Protein AF-A0A8J2JVW7-F1 (afdb_monomer)

Secondary structure (DSSP, 8-state):
-EEEEEEETTEEEEEEEB--TT-SSPBPPHHHHHHTTSS---SS----SS--S--HHHH-TTTTS-TT---S----PPPTT-------------

Solvent-accessible surface area (backbone atoms only — not comparable to full-atom values): 6720 Å² total; per-residue (Å²): 122,46,78,46,77,47,74,34,92,94,30,73,44,80,45,77,36,49,70,51,90,94,49,97,58,72,53,77,52,71,66,58,34,44,70,19,62,74,48,78,88,75,92,63,85,76,78,63,89,70,75,63,91,67,55,59,69,78,77,39,69,67,75,77,77,47,95,83,78,67,93,70,93,82,83,89,80,76,61,92,85,71,76,92,79,84,85,80,79,83,81,76,88,127

Organism: NCBI:txid39272

pLDDT: mean 76.12, std 13.96, range [40.56, 94.25]

Structure (mmCIF, N/CA/C/O backbone):
data_AF-A0A8J2JVW7-F1
#
_entry.id   AF-A0A8J2JVW7-F1
#
loop_
_atom_site.group_PDB
_atom_site.id
_atom_site.type_symbol
_atom_site.label_atom_id
_atom_site.label_alt_id
_atom_site.label_comp_id
_atom_site.label_asym_id
_atom_site.label_entity_id
_atom_site.label_seq_id
_atom_site.pdbx_PDB_ins_code
_atom_site.Cartn_x
_atom_site.Cartn_y
_atom_site.Cartn_z
_atom_site.occupancy
_atom_site.B_iso_or_equiv
_atom_site.auth_seq_id
_atom_site.auth_comp_id
_atom_site.auth_asym_id
_atom_site.auth_atom_id
_atom_site.pdbx_PDB_model_num
ATOM 1 N N . MET A 1 1 ? -17.972 0.545 16.061 1.00 62.25 1 MET A N 1
ATOM 2 C CA . MET A 1 1 ? -16.697 1.294 16.053 1.00 62.25 1 MET A CA 1
ATOM 3 C C . MET A 1 1 ? -16.032 1.064 17.398 1.00 62.25 1 MET A C 1
ATOM 5 O O . MET A 1 1 ? -16.687 1.296 18.408 1.00 62.25 1 MET A O 1
ATOM 9 N N . LEU A 1 2 ? -14.816 0.518 17.419 1.00 81.06 2 LEU A N 1
ATOM 10 C CA . LEU A 1 2 ? -14.103 0.148 18.648 1.00 81.06 2 LEU A CA 1
ATOM 11 C C . LEU A 1 2 ? -12.782 0.917 18.701 1.00 81.06 2 LEU A C 1
ATOM 13 O O . LEU A 1 2 ? -12.019 0.854 17.743 1.00 81.06 2 LEU A O 1
ATOM 17 N N . THR A 1 3 ? -12.495 1.614 19.797 1.00 86.75 3 THR A N 1
ATOM 18 C CA . THR A 1 3 ? -11.171 2.217 20.004 1.00 86.75 3 THR A CA 1
ATOM 19 C C . THR A 1 3 ? -10.220 1.159 20.534 1.00 86.75 3 THR A C 1
ATOM 21 O O . THR A 1 3 ? -10.510 0.511 21.539 1.00 86.75 3 THR A O 1
ATOM 24 N N . THR A 1 4 ? -9.088 0.976 19.864 1.00 90.44 4 THR A N 1
ATOM 25 C CA . THR A 1 4 ? -8.058 0.027 20.288 1.00 90.44 4 THR A CA 1
ATOM 26 C C . THR A 1 4 ? -6.668 0.597 20.031 1.00 90.44 4 THR A C 1
ATOM 28 O O . THR A 1 4 ? -6.521 1.644 19.395 1.00 90.44 4 THR A O 1
ATOM 31 N N . THR A 1 5 ? -5.657 -0.082 20.557 1.00 93.44 5 THR A N 1
ATOM 32 C CA . THR A 1 5 ? -4.254 0.255 20.337 1.00 93.44 5 THR A CA 1
ATOM 33 C C . THR A 1 5 ? -3.707 -0.653 19.245 1.00 93.44 5 THR A C 1
ATOM 35 O O . THR A 1 5 ? -3.750 -1.877 19.366 1.00 93.44 5 THR A O 1
ATOM 38 N N . LEU A 1 6 ? -3.223 -0.052 18.164 1.00 92.25 6 LEU A N 1
ATOM 39 C CA . LEU A 1 6 ? -2.528 -0.736 17.082 1.00 92.25 6 LEU A CA 1
ATOM 40 C C . LEU A 1 6 ? -1.028 -0.644 17.328 1.00 92.25 6 LEU A C 1
ATOM 42 O O . LEU A 1 6 ? -0.515 0.461 17.473 1.00 92.25 6 LEU A O 1
ATOM 46 N N . GLU A 1 7 ? -0.330 -1.777 17.330 1.00 91.75 7 GLU A N 1
ATOM 47 C CA . GLU A 1 7 ? 1.119 -1.821 17.540 1.00 91.75 7 GLU A CA 1
ATOM 48 C C . GLU A 1 7 ? 1.803 -2.615 16.432 1.00 91.75 7 GLU A C 1
ATOM 50 O O . GLU A 1 7 ? 1.430 -3.753 16.138 1.00 91.75 7 GLU A O 1
ATOM 55 N N . CYS A 1 8 ? 2.800 -2.010 15.792 1.00 89.62 8 CYS A N 1
ATOM 56 C CA . CYS A 1 8 ? 3.597 -2.652 14.752 1.00 89.62 8 CYS 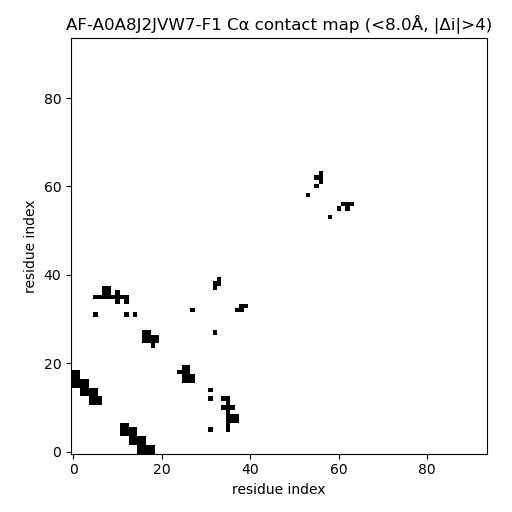A CA 1
ATOM 57 C C . CYS A 1 8 ? 4.955 -1.952 14.633 1.00 89.62 8 CYS A C 1
ATOM 59 O O . CYS A 1 8 ? 5.036 -0.739 14.788 1.00 89.62 8 CYS A O 1
ATOM 61 N N . ASN A 1 9 ? 6.035 -2.700 14.372 1.00 85.44 9 ASN A N 1
ATOM 62 C CA . ASN A 1 9 ? 7.376 -2.152 14.108 1.00 85.44 9 ASN A CA 1
ATOM 63 C C . ASN A 1 9 ? 7.868 -1.103 15.135 1.00 85.44 9 ASN A C 1
ATOM 65 O O . ASN A 1 9 ? 8.548 -0.141 14.781 1.00 85.44 9 ASN A O 1
ATOM 69 N N . GLY A 1 10 ? 7.511 -1.279 16.414 1.00 88.25 10 GLY A N 1
ATOM 70 C CA . GLY A 1 10 ? 7.872 -0.359 17.501 1.00 88.25 10 GLY A CA 1
ATOM 71 C C . GLY A 1 10 ? 7.073 0.951 17.537 1.00 88.25 10 GLY A C 1
ATOM 72 O O . GLY A 1 10 ? 7.359 1.807 18.368 1.00 88.25 10 GLY A O 1
ATOM 73 N N . GLN A 1 11 ? 6.082 1.111 16.659 1.00 91.25 11 GLN A N 1
ATOM 74 C CA . GLN A 1 11 ? 5.106 2.197 16.676 1.00 91.25 11 GLN A CA 1
ATOM 75 C C . GLN A 1 11 ? 3.809 1.724 17.342 1.00 91.25 11 GLN A C 1
ATOM 77 O O . GLN A 1 11 ? 3.411 0.567 17.188 1.00 91.25 11 GLN A O 1
ATOM 82 N N . SER A 1 12 ? 3.145 2.629 18.061 1.00 92.62 12 SER A N 1
ATOM 83 C CA . SER A 1 12 ? 1.858 2.389 18.721 1.00 92.62 12 SER A CA 1
ATOM 84 C C . SER A 1 12 ? 0.914 3.557 18.443 1.00 92.62 12 SER A C 1
ATOM 86 O O . SER A 1 12 ? 1.316 4.719 18.529 1.00 92.62 12 SER A O 1
ATOM 88 N N . LEU A 1 13 ? -0.332 3.257 18.079 1.00 93.69 13 LEU A N 1
ATOM 89 C CA . LEU A 1 13 ? -1.364 4.246 17.777 1.00 93.69 13 LEU A CA 1
ATOM 90 C C . LEU A 1 13 ? -2.690 3.838 18.418 1.00 93.69 13 LEU A C 1
ATOM 92 O O . LEU A 1 13 ? -3.226 2.769 18.129 1.00 93.69 13 LEU A O 1
ATOM 96 N N . GLN A 1 14 ? -3.271 4.729 19.219 1.00 94.25 14 GLN A N 1
ATOM 97 C CA . GLN A 1 14 ? -4.641 4.575 19.696 1.00 94.25 14 GLN A CA 1
ATOM 98 C C . GLN A 1 14 ? -5.607 5.201 18.686 1.00 94.25 14 GLN A C 1
ATOM 100 O O . GLN A 1 14 ? -5.548 6.400 18.421 1.00 94.25 14 GLN A O 1
ATOM 105 N N . THR A 1 15 ? -6.487 4.394 18.101 1.00 91.25 15 THR A N 1
ATOM 106 C CA . THR A 1 15 ? -7.357 4.827 16.997 1.00 91.25 15 THR A CA 1
ATOM 107 C C . THR A 1 15 ? -8.639 3.994 16.959 1.00 91.25 15 THR A C 1
ATOM 109 O O . THR A 1 15 ? -8.647 2.839 17.405 1.00 91.25 15 THR A O 1
ATOM 112 N N . PRO A 1 16 ? -9.762 4.544 16.470 1.00 88.50 16 PRO A N 1
ATOM 113 C CA . PRO A 1 16 ? -10.929 3.735 16.177 1.00 88.50 16 PRO A CA 1
ATOM 114 C C . PRO A 1 16 ? -10.667 2.775 15.014 1.00 88.50 16 PRO A C 1
ATOM 116 O O . PRO A 1 16 ? -10.134 3.143 13.968 1.00 88.50 16 PRO A O 1
ATOM 119 N N . VAL A 1 17 ? -11.115 1.537 15.183 1.00 87.56 17 VAL A N 1
ATOM 120 C CA . VAL A 1 17 ? -11.044 0.487 14.172 1.00 87.56 17 VAL A CA 1
ATOM 121 C C . VAL A 1 17 ? -12.456 0.061 13.777 1.00 87.56 17 VAL A C 1
ATOM 123 O O . VAL A 1 17 ? -13.377 -0.028 14.605 1.00 87.56 17 VAL A O 1
ATOM 126 N N . TYR A 1 18 ? -12.629 -0.176 12.479 1.00 85.31 18 TYR A N 1
ATOM 127 C CA . TYR A 1 18 ? -13.889 -0.606 11.895 1.00 85.31 18 TYR A CA 1
ATOM 128 C C . TYR A 1 18 ? -13.962 -2.132 11.899 1.00 85.31 18 TYR A C 1
ATOM 130 O O . TYR A 1 18 ? -13.092 -2.820 11.368 1.00 85.31 18 TYR A O 1
ATOM 138 N N . VAL A 1 19 ? -15.018 -2.656 12.515 1.00 83.62 19 VAL A N 1
ATOM 139 C CA . VAL A 1 19 ? -15.339 -4.084 12.534 1.00 83.62 19 VAL A CA 1
ATOM 140 C C . VAL A 1 19 ? -16.611 -4.256 11.721 1.00 83.62 19 VAL A C 1
ATOM 142 O O . VAL A 1 19 ? -17.607 -3.589 12.000 1.00 83.62 19 VAL A O 1
ATOM 145 N N . VAL A 1 20 ? -16.547 -5.108 10.703 1.00 86.06 20 VAL A N 1
ATOM 146 C CA . VAL A 1 20 ? -17.666 -5.408 9.807 1.00 86.06 20 VAL A CA 1
ATOM 147 C C . VAL A 1 20 ? -18.183 -6.801 10.144 1.00 86.06 20 VAL A C 1
ATOM 149 O O . VAL A 1 20 ? -17.396 -7.733 10.302 1.00 86.06 20 VAL A O 1
ATOM 152 N N . GLU A 1 21 ? -19.500 -6.944 10.275 1.00 85.31 21 GLU A N 1
ATOM 153 C CA . GLU A 1 21 ? -20.131 -8.235 10.550 1.00 85.31 21 GLU A CA 1
ATOM 154 C C . GLU A 1 21 ? -19.828 -9.240 9.426 1.00 85.31 21 GLU A C 1
ATOM 156 O O . GLU A 1 21 ? -19.841 -8.898 8.246 1.00 85.31 21 GLU A O 1
ATOM 161 N N . GLY A 1 22 ? -19.485 -10.478 9.791 1.00 87.69 22 GLY A N 1
ATOM 162 C CA . GLY A 1 22 ? -19.047 -11.513 8.846 1.00 87.69 22 GLY A CA 1
ATOM 163 C C . GLY A 1 22 ? -17.575 -11.420 8.423 1.00 87.69 22 GLY A C 1
ATOM 164 O O . GLY A 1 22 ? -17.032 -12.392 7.897 1.00 87.69 22 GLY A O 1
ATOM 165 N N . LEU A 1 23 ? -16.886 -10.311 8.711 1.00 83.19 23 LEU A N 1
ATOM 166 C CA . LEU A 1 23 ? -15.449 -10.188 8.491 1.00 83.19 23 LEU A CA 1
ATOM 167 C C . LEU A 1 23 ? -14.705 -10.620 9.762 1.00 83.19 23 LEU A C 1
ATOM 169 O O . LEU A 1 23 ? -14.721 -9.933 10.778 1.00 83.19 23 LEU A O 1
ATOM 173 N N . GLY A 1 24 ? -14.024 -11.769 9.720 1.00 84.62 24 GLY A N 1
ATOM 174 C CA . GLY A 1 24 ? -13.328 -12.338 10.886 1.00 84.62 24 GLY A CA 1
ATOM 175 C C . GLY A 1 24 ? -12.127 -11.528 11.398 1.00 84.62 24 GLY A C 1
ATOM 176 O O . GLY A 1 24 ? -11.418 -11.990 12.291 1.00 84.62 24 GLY A O 1
ATOM 177 N N . ARG A 1 25 ? -11.846 -10.358 10.810 1.00 84.56 25 ARG A N 1
ATOM 178 C CA . ARG A 1 25 ? -10.740 -9.469 11.178 1.00 84.56 25 ARG A CA 1
ATOM 179 C C . ARG A 1 25 ? -11.159 -8.001 11.041 1.00 84.56 25 ARG A C 1
ATOM 181 O O . ARG A 1 25 ? -11.967 -7.693 10.165 1.00 84.56 25 ARG A O 1
ATOM 188 N N . PRO A 1 26 ? -10.601 -7.095 11.861 1.00 85.38 26 PRO A N 1
ATOM 189 C CA . PRO A 1 26 ? -10.869 -5.667 11.742 1.00 85.38 26 PRO A CA 1
ATOM 190 C C . PRO A 1 26 ? -10.251 -5.084 10.465 1.00 85.38 26 PRO A C 1
ATOM 192 O O . PRO A 1 26 ? -9.196 -5.540 10.019 1.00 85.38 26 PRO A O 1
ATOM 195 N N . LEU A 1 27 ? -10.871 -4.041 9.913 1.00 87.88 27 LEU A N 1
ATOM 196 C CA . LEU A 1 27 ? -10.318 -3.281 8.794 1.00 87.88 27 LEU A CA 1
ATOM 197 C C . LEU A 1 27 ? -9.44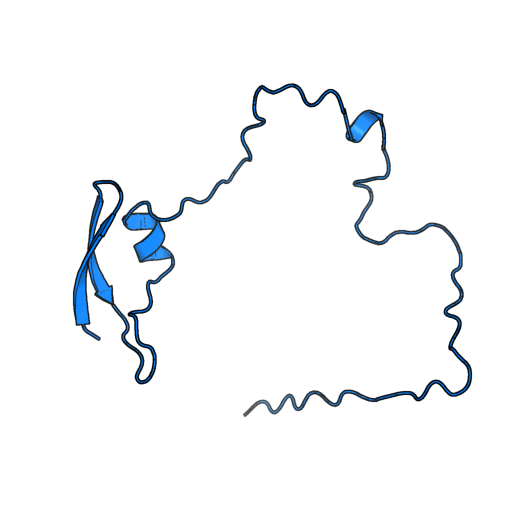8 -2.134 9.306 1.00 87.88 27 LEU A C 1
ATOM 199 O O . LEU A 1 27 ? -9.876 -1.336 10.143 1.00 87.88 27 LEU A O 1
ATOM 203 N N . LEU A 1 28 ? -8.236 -2.032 8.763 1.00 88.75 28 LEU A N 1
ATOM 204 C CA . LEU A 1 28 ? -7.319 -0.929 9.025 1.00 88.75 28 LEU A CA 1
ATOM 205 C C . LEU A 1 28 ? -7.401 0.090 7.891 1.00 88.75 28 LEU A C 1
ATOM 207 O O . LEU A 1 28 ? -7.346 -0.273 6.716 1.00 88.75 28 LEU A O 1
ATOM 211 N N . SER A 1 29 ? -7.520 1.369 8.244 1.00 89.00 29 SER A N 1
ATOM 212 C CA . SER A 1 29 ? -7.388 2.447 7.269 1.00 89.00 29 SER A CA 1
ATOM 213 C C . SER A 1 29 ? -5.937 2.562 6.795 1.00 89.00 29 SER A C 1
ATOM 215 O O . SER A 1 29 ? -4.999 2.223 7.519 1.00 89.00 29 SER A O 1
ATOM 217 N N . LEU A 1 30 ? -5.748 3.100 5.588 1.00 88.56 30 LEU A N 1
ATOM 218 C CA . LEU A 1 30 ? -4.426 3.436 5.053 1.00 88.56 30 LEU A CA 1
ATOM 219 C C . LEU A 1 30 ? -3.634 4.325 6.026 1.00 88.56 30 LEU A C 1
ATOM 221 O O . LEU A 1 30 ? -2.455 4.081 6.262 1.00 88.56 30 LEU A O 1
ATOM 225 N N . GLU A 1 31 ? -4.298 5.309 6.632 1.00 89.31 31 GLU A N 1
ATOM 226 C CA . GLU A 1 31 ? -3.703 6.212 7.621 1.00 89.31 31 GLU A CA 1
ATOM 227 C C . GLU A 1 31 ? -3.162 5.453 8.837 1.00 89.31 31 GLU A C 1
ATOM 229 O O . GLU A 1 31 ? -2.014 5.664 9.227 1.00 89.31 31 GLU A O 1
ATOM 234 N N . ASN A 1 32 ? -3.939 4.509 9.380 1.00 90.56 32 ASN A N 1
ATOM 235 C CA . ASN A 1 32 ? -3.510 3.672 10.500 1.00 90.56 32 ASN A CA 1
ATOM 236 C C . ASN A 1 32 ? -2.304 2.806 10.111 1.00 90.56 32 ASN A C 1
ATOM 238 O O . ASN A 1 32 ? -1.356 2.696 10.885 1.00 90.56 32 ASN A O 1
ATOM 242 N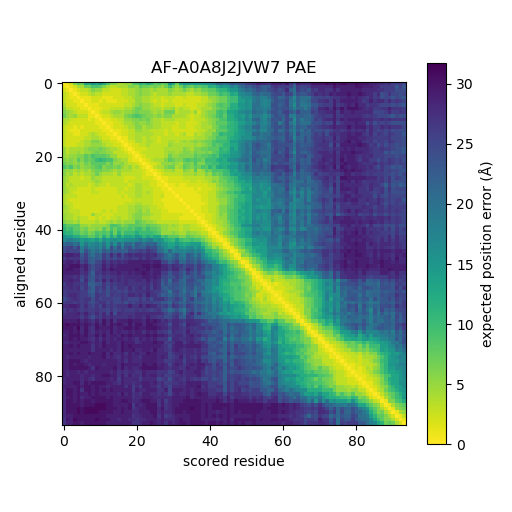 N . CYS A 1 33 ? -2.312 2.225 8.907 1.00 91.00 33 CYS A N 1
ATOM 243 C CA . CYS A 1 33 ? -1.209 1.404 8.406 1.00 91.00 33 CYS A CA 1
ATOM 244 C C . CYS A 1 33 ? 0.086 2.213 8.208 1.00 91.00 33 CYS A C 1
ATOM 246 O O . CYS A 1 33 ? 1.169 1.702 8.490 1.00 91.00 33 CYS A O 1
ATOM 248 N N . ILE A 1 34 ? -0.006 3.465 7.751 1.00 90.25 34 ILE A N 1
ATOM 249 C CA . ILE A 1 34 ? 1.153 4.362 7.623 1.00 90.25 34 ILE A CA 1
ATOM 250 C C . ILE A 1 34 ? 1.668 4.765 9.009 1.00 90.25 34 ILE A C 1
ATOM 252 O O . ILE A 1 34 ? 2.870 4.701 9.259 1.00 90.25 34 ILE A O 1
ATOM 256 N N . ALA A 1 35 ? 0.770 5.135 9.925 1.00 88.44 35 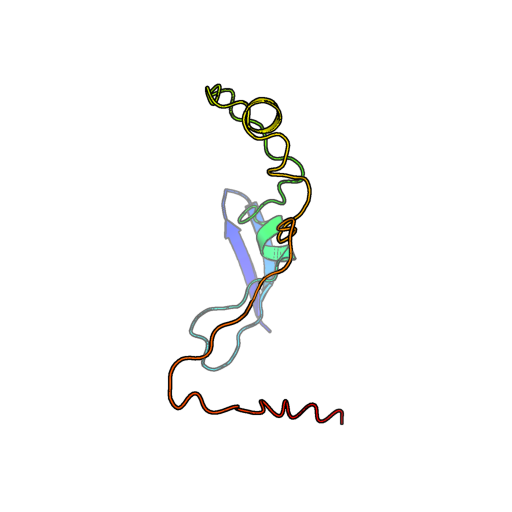ALA A N 1
ATOM 257 C CA . ALA A 1 35 ? 1.125 5.602 11.264 1.00 88.44 35 ALA A CA 1
ATOM 258 C C . ALA A 1 35 ? 1.854 4.543 12.106 1.00 88.44 35 ALA A C 1
ATOM 260 O O . ALA A 1 35 ? 2.793 4.876 12.824 1.00 88.44 35 ALA A O 1
ATOM 261 N N . ILE A 1 36 ? 1.476 3.266 11.983 1.00 92.25 36 ILE A N 1
ATOM 262 C CA . ILE A 1 36 ? 2.176 2.163 12.664 1.00 92.25 36 ILE A CA 1
ATOM 263 C C . ILE A 1 36 ? 3.348 1.594 11.847 1.00 92.25 36 ILE A C 1
ATOM 265 O O . ILE A 1 36 ? 3.866 0.528 12.166 1.00 92.25 36 ILE A O 1
ATOM 269 N N . ASN A 1 37 ? 3.759 2.277 10.773 1.00 89.44 37 ASN A N 1
ATOM 270 C CA . ASN A 1 37 ? 4.831 1.851 9.873 1.00 89.44 37 ASN A CA 1
ATOM 271 C C . ASN A 1 37 ? 4.645 0.415 9.331 1.00 89.44 37 ASN A C 1
ATOM 273 O O . ASN A 1 37 ? 5.614 -0.324 9.143 1.00 89.44 37 ASN A O 1
ATOM 277 N N . LEU A 1 38 ? 3.391 0.005 9.104 1.00 89.50 38 LEU A N 1
ATOM 278 C CA . LEU A 1 38 ? 3.050 -1.268 8.461 1.00 89.50 38 LEU A CA 1
ATOM 279 C C . LEU A 1 38 ? 3.293 -1.190 6.951 1.00 89.50 38 LEU A C 1
ATOM 281 O O . LEU A 1 38 ? 3.753 -2.151 6.340 1.00 89.50 38 LEU A O 1
ATOM 285 N N . ILE A 1 39 ? 3.000 -0.032 6.357 1.00 87.75 39 ILE A N 1
ATOM 286 C CA . ILE A 1 39 ? 3.288 0.286 4.957 1.00 87.75 39 ILE A CA 1
ATOM 287 C C . ILE A 1 39 ? 3.875 1.690 4.864 1.00 87.75 39 ILE A C 1
ATOM 289 O O . ILE A 1 39 ? 3.531 2.572 5.647 1.00 87.75 39 ILE A O 1
ATOM 293 N N . ARG A 1 40 ? 4.737 1.914 3.871 1.00 82.38 40 ARG A N 1
ATOM 294 C CA . ARG A 1 40 ? 5.317 3.228 3.580 1.00 82.38 40 ARG A CA 1
ATOM 295 C C . ARG A 1 40 ? 5.114 3.574 2.116 1.00 82.38 40 ARG A C 1
ATOM 297 O O . ARG A 1 40 ? 5.251 2.716 1.245 1.00 82.38 40 ARG A O 1
ATOM 304 N N . ARG A 1 41 ? 4.824 4.842 1.839 1.00 75.81 41 ARG A N 1
ATOM 305 C CA . ARG A 1 41 ? 4.791 5.347 0.468 1.00 75.81 41 ARG A CA 1
ATOM 306 C C . ARG A 1 41 ? 6.224 5.496 -0.035 1.00 75.81 41 ARG A C 1
ATOM 308 O O . ARG A 1 41 ? 6.994 6.281 0.510 1.00 75.81 41 ARG A O 1
ATOM 315 N N . VAL A 1 42 ? 6.570 4.746 -1.073 1.00 79.00 42 VAL A N 1
ATOM 316 C CA . VAL A 1 42 ? 7.846 4.885 -1.777 1.00 79.00 42 VAL A CA 1
ATOM 317 C C . VAL A 1 42 ? 7.621 5.887 -2.906 1.00 79.00 42 VAL A C 1
ATOM 319 O O . VAL A 1 42 ? 6.989 5.565 -3.904 1.00 79.00 42 VAL A O 1
ATOM 322 N N . ASN A 1 43 ? 8.059 7.133 -2.710 1.00 70.38 43 ASN A N 1
ATOM 323 C CA . ASN A 1 43 ? 7.931 8.185 -3.730 1.00 70.38 43 ASN A CA 1
ATOM 324 C C . ASN A 1 43 ? 8.981 8.057 -4.840 1.00 70.38 43 ASN A C 1
ATOM 326 O O . ASN A 1 43 ? 8.802 8.608 -5.919 1.00 70.38 43 ASN A O 1
ATOM 330 N N . GLN A 1 44 ? 10.064 7.335 -4.569 1.00 61.19 44 GLN A N 1
ATOM 331 C CA . GLN A 1 44 ? 11.136 7.073 -5.510 1.00 61.19 44 GLN A CA 1
ATOM 332 C C . GLN A 1 44 ? 11.642 5.663 -5.236 1.00 61.19 44 GLN A C 1
ATOM 334 O O . GLN A 1 44 ? 11.992 5.345 -4.098 1.00 61.19 44 GLN A O 1
ATOM 339 N N . ALA A 1 45 ? 11.622 4.803 -6.252 1.00 63.94 45 ALA A N 1
ATOM 340 C CA . ALA A 1 45 ? 12.304 3.525 -6.162 1.00 63.94 45 ALA A CA 1
ATOM 341 C C . ALA A 1 45 ? 13.800 3.825 -6.028 1.00 63.94 45 ALA A C 1
ATOM 343 O O . ALA A 1 45 ? 14.400 4.421 -6.921 1.00 63.94 45 ALA A O 1
ATOM 344 N N . GLU A 1 46 ? 14.389 3.477 -4.888 1.00 58.50 46 GLU A N 1
ATOM 345 C CA . GLU A 1 46 ? 15.839 3.479 -4.768 1.00 58.50 46 GLU A CA 1
ATOM 346 C C . GLU A 1 46 ? 16.357 2.422 -5.742 1.00 58.50 46 GLU A C 1
ATOM 348 O O . GLU A 1 46 ? 16.041 1.236 -5.615 1.00 58.50 46 GLU A O 1
ATOM 353 N N . ILE A 1 47 ? 17.098 2.869 -6.756 1.00 56.62 47 ILE A N 1
ATOM 354 C CA . ILE A 1 47 ? 17.843 1.978 -7.636 1.00 56.62 47 ILE A CA 1
ATOM 355 C C . ILE A 1 47 ? 18.778 1.198 -6.716 1.00 56.62 47 ILE A C 1
ATOM 357 O O . ILE A 1 47 ? 19.692 1.766 -6.116 1.00 56.62 47 ILE A O 1
ATOM 361 N N . SER A 1 48 ? 18.507 -0.096 -6.544 1.00 54.06 48 SER A N 1
ATOM 362 C CA . SER A 1 48 ? 19.436 -0.987 -5.861 1.00 54.06 48 SER A CA 1
ATOM 363 C C . SER A 1 48 ? 20.791 -0.848 -6.562 1.00 54.06 48 SER A C 1
ATOM 365 O O . SER A 1 48 ? 20.835 -0.969 -7.784 1.00 54.06 48 SER A O 1
ATOM 367 N N . PRO A 1 49 ? 21.909 -0.632 -5.847 1.00 54.62 49 PRO A N 1
ATOM 368 C CA . PRO A 1 49 ? 23.239 -0.557 -6.457 1.00 54.62 49 PRO A CA 1
ATOM 369 C C . PRO A 1 49 ? 23.690 -1.890 -7.077 1.00 54.62 49 PRO A C 1
ATOM 371 O O . PRO A 1 49 ? 24.812 -2.000 -7.570 1.00 54.62 49 PRO A O 1
ATOM 374 N N . GLN A 1 50 ? 22.831 -2.915 -7.067 1.00 54.94 50 GLN A N 1
ATOM 375 C CA . GLN A 1 50 ? 22.942 -4.023 -7.998 1.00 54.94 50 GLN A CA 1
ATOM 376 C C . GLN A 1 50 ? 22.729 -3.471 -9.403 1.00 54.94 50 GLN A C 1
ATOM 378 O O . GLN A 1 50 ? 21.602 -3.358 -9.870 1.00 54.94 50 GLN A O 1
ATOM 383 N N . VAL A 1 51 ? 23.846 -3.109 -10.033 1.00 55.00 51 VAL A N 1
ATOM 384 C CA . VAL A 1 51 ? 23.973 -2.855 -11.463 1.00 55.00 51 VAL A CA 1
ATOM 385 C C . VAL A 1 51 ? 23.226 -3.970 -12.185 1.00 55.00 51 VAL A C 1
ATOM 387 O O . VAL A 1 51 ? 23.735 -5.081 -12.340 1.00 55.00 51 VAL A O 1
ATOM 390 N N . THR A 1 52 ? 21.989 -3.705 -12.589 1.00 55.69 52 THR A N 1
ATOM 391 C CA . THR A 1 52 ? 21.372 -4.482 -13.647 1.00 55.69 52 THR A CA 1
ATOM 392 C C . THR A 1 52 ? 22.261 -4.244 -14.853 1.00 55.69 52 THR A C 1
ATOM 394 O O . THR A 1 52 ? 22.456 -3.112 -15.276 1.00 55.69 52 THR A O 1
ATOM 397 N N . THR A 1 53 ? 22.868 -5.311 -15.370 1.00 63.50 53 THR A N 1
ATOM 398 C CA . THR A 1 53 ? 23.684 -5.279 -16.594 1.00 63.50 53 THR A CA 1
ATOM 399 C C . THR A 1 53 ? 22.899 -4.810 -17.813 1.00 63.50 53 THR A C 1
ATOM 401 O O . THR A 1 53 ? 23.496 -4.606 -18.859 1.00 63.50 53 THR A O 1
ATOM 404 N N . VAL A 1 54 ? 21.577 -4.713 -17.668 1.00 63.12 54 VAL A N 1
ATOM 405 C CA . VAL A 1 54 ? 20.649 -4.247 -18.678 1.00 63.12 54 VAL A CA 1
ATOM 406 C C . VAL A 1 54 ? 20.409 -2.766 -18.452 1.00 63.12 54 VAL A C 1
ATOM 408 O O . VAL A 1 54 ? 19.962 -2.379 -17.367 1.00 63.12 54 VAL A O 1
ATOM 411 N N . ASP A 1 55 ? 20.690 -1.977 -19.480 1.00 70.50 55 ASP A N 1
ATOM 412 C CA . ASP A 1 55 ? 20.274 -0.583 -19.595 1.00 70.50 55 ASP A CA 1
ATOM 413 C C . ASP A 1 55 ? 19.060 -0.535 -20.536 1.00 70.50 55 ASP A C 1
ATOM 415 O O . ASP A 1 55 ? 19.230 -0.513 -21.757 1.00 70.50 55 ASP A O 1
ATOM 419 N N . PRO A 1 56 ? 17.822 -0.588 -20.008 1.00 66.12 56 PRO A N 1
ATOM 420 C CA . PRO A 1 56 ? 16.637 -0.769 -20.838 1.00 66.12 56 PRO A CA 1
ATOM 421 C C . PRO A 1 56 ? 16.388 0.412 -21.777 1.00 66.12 56 PRO A C 1
ATOM 423 O O . PRO A 1 56 ? 15.831 0.208 -22.850 1.00 66.12 56 PRO A O 1
ATOM 426 N N . GLU A 1 57 ? 16.809 1.622 -21.392 1.00 70.38 57 GLU A N 1
ATOM 427 C CA . GLU A 1 57 ? 16.667 2.827 -22.217 1.00 70.38 57 GLU A CA 1
ATOM 428 C C . GLU A 1 57 ? 17.565 2.756 -23.458 1.00 70.38 57 GLU A C 1
ATOM 430 O O . GLU A 1 57 ? 17.153 3.160 -24.544 1.00 70.38 57 GLU A O 1
ATOM 435 N N . ASN A 1 58 ? 18.769 2.193 -23.319 1.00 74.19 58 ASN A N 1
ATOM 436 C CA . ASN A 1 58 ? 19.701 2.024 -24.434 1.00 74.19 58 ASN A CA 1
ATOM 437 C C . ASN A 1 58 ? 19.455 0.741 -25.242 1.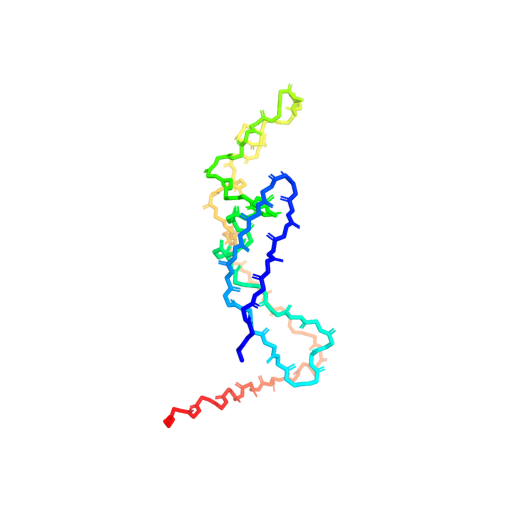00 74.19 58 ASN A C 1
ATOM 439 O O . ASN A 1 58 ? 19.626 0.738 -26.461 1.00 74.19 58 ASN A O 1
ATOM 443 N N . GLU A 1 59 ? 19.074 -0.356 -24.589 1.00 77.69 59 GLU A N 1
ATOM 444 C CA . GLU A 1 59 ? 18.874 -1.653 -25.247 1.00 77.69 59 GLU A CA 1
ATOM 445 C C . GLU A 1 59 ? 17.506 -1.772 -25.928 1.00 77.69 59 GLU A C 1
ATOM 447 O O . GLU A 1 59 ? 17.383 -2.453 -26.948 1.00 77.69 59 GLU A O 1
ATOM 452 N N . PHE A 1 60 ? 16.486 -1.090 -25.401 1.00 74.00 60 PHE A N 1
ATOM 453 C CA . PHE A 1 60 ? 15.116 -1.133 -25.910 1.00 74.00 60 PHE A CA 1
ATOM 454 C C . PHE A 1 60 ? 14.516 0.280 -25.947 1.00 74.00 60 PHE A C 1
ATOM 456 O O . PHE A 1 60 ? 13.579 0.566 -25.204 1.00 74.00 60 PHE A O 1
ATOM 463 N N . PRO A 1 61 ? 15.006 1.170 -26.827 1.00 73.38 61 PRO A N 1
ATOM 464 C CA . PRO A 1 61 ? 14.626 2.585 -26.829 1.00 73.38 61 PRO A CA 1
ATOM 465 C C . PRO A 1 61 ? 13.116 2.835 -26.977 1.00 73.38 61 PRO A C 1
ATOM 467 O O . PRO A 1 61 ? 12.644 3.866 -26.524 1.00 73.38 61 PRO A O 1
ATOM 470 N N . GLY A 1 62 ? 12.359 1.884 -27.541 1.00 67.94 62 GLY A N 1
ATOM 471 C CA . GLY A 1 62 ? 10.900 1.975 -27.679 1.00 67.94 62 GLY A CA 1
ATOM 472 C C . GLY A 1 62 ? 10.075 1.342 -26.553 1.00 67.94 62 GLY A C 1
ATOM 473 O O . GLY A 1 62 ? 8.850 1.316 -26.628 1.00 67.94 62 GLY A O 1
ATOM 474 N N . ILE A 1 63 ? 10.702 0.797 -25.503 1.00 70.69 63 ILE A N 1
ATOM 475 C CA . ILE A 1 63 ? 9.982 0.094 -24.422 1.00 70.69 63 ILE A CA 1
ATOM 476 C C . ILE A 1 63 ? 9.134 1.039 -23.555 1.00 70.69 63 ILE A C 1
ATOM 478 O O . ILE A 1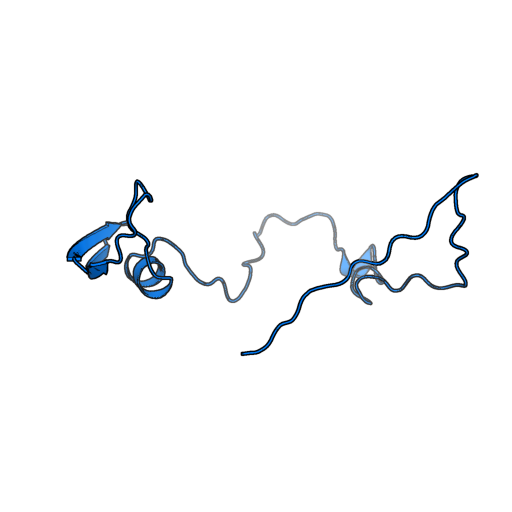 63 ? 8.192 0.595 -22.896 1.00 70.69 63 ILE A O 1
ATOM 482 N N . PHE A 1 64 ? 9.459 2.335 -23.562 1.00 67.88 64 PHE A N 1
ATOM 483 C CA . PHE A 1 64 ? 8.776 3.370 -22.782 1.00 67.88 64 PHE A CA 1
ATOM 484 C C . PHE A 1 64 ? 8.005 4.379 -23.639 1.00 67.88 64 PHE A C 1
ATOM 486 O O . PHE A 1 64 ? 7.429 5.312 -23.080 1.00 67.88 64 PHE A O 1
ATOM 493 N N . ASP A 1 65 ? 7.938 4.177 -24.958 1.00 67.69 65 ASP A N 1
ATOM 494 C CA . ASP A 1 65 ? 7.217 5.077 -25.872 1.00 67.69 65 ASP A CA 1
ATOM 495 C C . ASP A 1 65 ? 5.696 5.050 -25.633 1.00 67.69 65 ASP A C 1
ATOM 497 O O . ASP A 1 65 ? 4.989 6.012 -25.917 1.00 67.69 65 ASP A O 1
ATOM 501 N N . GLY A 1 66 ? 5.193 3.992 -24.995 1.00 58.94 66 GLY A N 1
ATOM 502 C CA . GLY A 1 66 ? 3.817 3.899 -24.530 1.00 58.94 66 GLY A CA 1
ATOM 503 C C . GLY A 1 66 ? 3.382 2.448 -24.372 1.00 58.94 66 GLY A C 1
ATOM 504 O O . GLY A 1 66 ? 3.775 1.567 -25.133 1.00 58.94 66 GLY A O 1
ATOM 505 N N . LEU A 1 67 ? 2.540 2.164 -23.378 1.00 60.78 67 LEU A N 1
ATOM 506 C CA . LEU A 1 67 ? 1.863 0.869 -23.308 1.00 60.78 67 LEU A CA 1
ATOM 507 C C . LEU A 1 67 ? 0.846 0.780 -24.456 1.00 60.78 67 LEU A C 1
ATOM 509 O O . LEU A 1 67 ? -0.200 1.423 -24.396 1.00 60.78 67 LEU A O 1
ATOM 513 N N . GLY A 1 68 ? 1.129 -0.051 -25.460 1.00 57.34 68 GLY A N 1
ATOM 514 C CA . GLY A 1 68 ? 0.151 -0.446 -26.480 1.00 57.34 68 GLY A CA 1
ATOM 515 C C . GLY A 1 68 ? 0.252 0.251 -27.837 1.00 57.34 68 GLY A C 1
ATOM 516 O O . GLY A 1 68 ? -0.667 0.094 -28.638 1.00 57.34 68 GLY A O 1
ATOM 517 N N . GLU A 1 69 ? 1.335 0.974 -28.127 1.00 59.44 69 GLU A N 1
ATOM 518 C CA . GLU A 1 69 ? 1.607 1.453 -29.486 1.00 59.44 69 GLU A CA 1
ATOM 519 C C . GLU A 1 69 ? 2.369 0.365 -30.260 1.00 59.44 69 GLU A C 1
ATOM 521 O O . GLU A 1 69 ? 3.545 0.098 -30.025 1.00 59.44 69 GLU A O 1
ATOM 526 N N . LEU A 1 70 ? 1.649 -0.350 -31.126 1.00 64.31 70 LEU A N 1
ATOM 527 C CA . LEU A 1 70 ? 2.224 -1.256 -32.117 1.00 64.31 70 LEU A CA 1
ATOM 528 C C . LEU A 1 70 ? 2.104 -0.559 -33.470 1.00 64.31 70 LEU A C 1
ATOM 530 O O . LEU A 1 70 ? 0.990 -0.370 -33.959 1.00 64.31 70 LEU A O 1
ATOM 534 N N . ASP A 1 71 ? 3.235 -0.180 -34.062 1.00 66.25 71 ASP A N 1
ATOM 535 C CA . ASP A 1 71 ? 3.260 0.413 -35.397 1.00 66.25 71 ASP A CA 1
ATOM 536 C C . ASP A 1 71 ? 2.697 -0.564 -36.441 1.00 66.25 71 ASP A C 1
ATOM 538 O O . ASP A 1 71 ? 3.173 -1.694 -36.588 1.00 66.25 71 ASP A O 1
ATOM 542 N N . GLY A 1 72 ? 1.706 -0.104 -37.209 1.00 71.38 72 GLY A N 1
ATOM 543 C CA . GLY A 1 72 ? 1.142 -0.821 -38.354 1.00 71.38 72 GLY A CA 1
ATOM 544 C C . GLY A 1 72 ? -0.350 -1.139 -38.241 1.00 71.38 72 GLY A C 1
ATOM 545 O O . GLY A 1 72 ? -0.974 -1.041 -37.187 1.00 71.38 72 GLY A O 1
ATOM 546 N N . GLU A 1 73 ? -0.946 -1.519 -39.371 1.00 77.50 73 GLU A N 1
ATOM 547 C CA . GLU A 1 73 ? -2.326 -2.002 -39.406 1.00 77.50 73 GLU A CA 1
ATOM 548 C C . GLU A 1 73 ? -2.398 -3.430 -38.853 1.00 77.50 73 GLU A C 1
ATOM 550 O O . GLU A 1 73 ? -1.612 -4.300 -39.234 1.00 77.50 73 GLU A O 1
ATOM 555 N N . TYR A 1 74 ? -3.364 -3.690 -37.973 1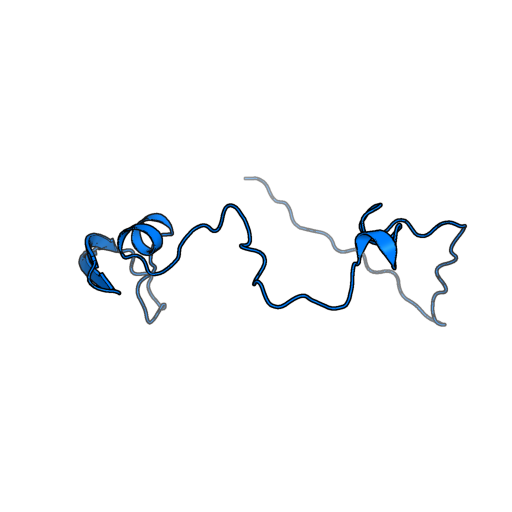.00 74.81 74 TYR A N 1
ATOM 556 C CA . TYR A 1 74 ? -3.608 -5.014 -37.409 1.00 74.81 74 TYR A CA 1
ATOM 557 C C . TYR A 1 74 ? -5.008 -5.516 -37.763 1.00 74.81 74 TYR A C 1
ATOM 559 O O . TYR A 1 74 ? -5.993 -4.780 -37.741 1.00 74.81 74 TYR A O 1
ATOM 567 N N . GLU A 1 75 ? -5.095 -6.809 -38.065 1.00 80.44 75 GLU A N 1
ATOM 568 C CA . GLU A 1 75 ? -6.344 -7.503 -38.369 1.00 80.44 75 GLU A CA 1
ATOM 569 C C . GLU A 1 75 ? -6.706 -8.436 -37.205 1.00 80.44 75 GLU A C 1
ATOM 571 O O . GLU A 1 75 ? -5.956 -9.359 -36.875 1.00 80.44 75 GLU A O 1
ATOM 576 N N . ILE A 1 76 ? -7.871 -8.226 -36.585 1.00 80.56 76 ILE A N 1
ATOM 577 C CA . ILE A 1 76 ? -8.417 -9.159 -35.592 1.00 80.56 76 ILE A CA 1
ATOM 578 C C . ILE A 1 76 ? -9.109 -10.301 -36.339 1.00 80.56 76 ILE A C 1
ATOM 580 O O . ILE A 1 76 ? -10.170 -10.111 -36.934 1.00 80.56 76 ILE A O 1
ATOM 584 N N . LYS A 1 77 ? -8.534 -11.505 -36.279 1.00 87.12 77 LYS A N 1
ATOM 585 C CA . LYS A 1 77 ? -9.136 -12.710 -36.862 1.00 87.12 77 LYS A CA 1
ATOM 586 C C . LYS A 1 77 ? -10.022 -13.407 -35.841 1.00 87.12 77 LYS A C 1
ATOM 588 O O . LYS A 1 77 ? -9.549 -13.861 -34.801 1.00 87.12 77 LYS A O 1
ATOM 593 N N . LEU A 1 78 ? -11.309 -13.502 -36.154 1.00 85.31 78 LEU A N 1
ATOM 594 C CA . LEU A 1 78 ? -12.247 -14.305 -35.381 1.00 85.31 78 LEU A CA 1
ATOM 595 C C . LEU A 1 78 ? -12.081 -15.783 -35.745 1.00 85.31 78 LEU A C 1
ATOM 597 O O . LEU A 1 78 ? -11.865 -16.122 -36.906 1.00 85.31 78 LEU A O 1
ATOM 601 N N . VAL A 1 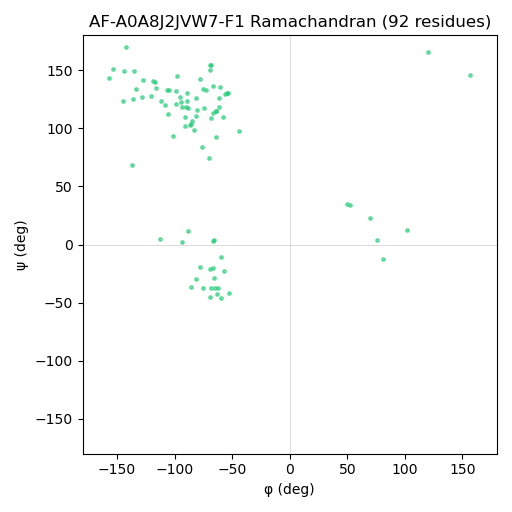79 ? -12.194 -16.661 -34.750 1.00 87.88 79 VAL A N 1
ATOM 602 C CA . VAL A 1 79 ? -12.327 -18.102 -34.998 1.00 87.88 79 VAL A CA 1
ATOM 603 C C . VAL A 1 79 ? -13.683 -18.404 -35.637 1.00 87.88 79 VAL A C 1
ATOM 605 O O . VAL A 1 79 ? -14.654 -17.669 -35.431 1.00 87.88 79 VAL A O 1
ATOM 608 N N . ASP A 1 80 ? -13.766 -19.510 -36.376 1.00 86.56 80 ASP A N 1
ATOM 609 C CA . ASP A 1 80 ? -15.026 -19.971 -36.956 1.00 86.56 80 ASP A CA 1
ATOM 610 C C . ASP A 1 80 ? -16.097 -20.122 -35.863 1.00 86.56 80 ASP A C 1
ATOM 612 O O . ASP A 1 80 ? -15.877 -20.771 -34.837 1.00 86.56 80 ASP A O 1
ATOM 616 N N . ASN A 1 81 ? -17.279 -19.546 -36.100 1.00 86.50 81 ASN A N 1
ATOM 617 C CA . ASN A 1 81 ? -18.420 -19.511 -35.171 1.00 86.50 81 ASN A CA 1
ATOM 618 C C . ASN A 1 81 ? -18.249 -18.625 -33.921 1.00 86.50 81 ASN A C 1
ATOM 620 O O . ASN A 1 81 ? -18.956 -18.826 -32.930 1.00 86.50 81 ASN A O 1
ATOM 624 N N . ALA A 1 82 ? -17.359 -17.629 -33.947 1.00 84.94 82 ALA A N 1
ATOM 625 C CA . ALA A 1 82 ? -17.324 -16.609 -32.900 1.00 84.94 82 ALA A CA 1
ATOM 626 C C . ALA A 1 82 ? -18.694 -15.911 -32.754 1.00 84.94 82 ALA A C 1
ATOM 628 O O . ALA A 1 82 ? -19.273 -15.437 -33.732 1.00 84.94 82 ALA A O 1
ATOM 629 N N . MET A 1 83 ? -19.205 -15.830 -31.521 1.00 82.00 83 MET A N 1
ATOM 630 C CA . MET A 1 83 ? -20.437 -15.106 -31.195 1.00 82.00 83 MET A CA 1
ATOM 631 C C . MET A 1 83 ? -20.105 -13.791 -30.491 1.00 82.00 83 MET A C 1
ATOM 633 O O . MET A 1 83 ? -19.325 -13.767 -29.540 1.00 82.00 83 MET A O 1
ATOM 637 N N . LEU A 1 84 ? -20.729 -12.701 -30.936 1.00 80.62 84 LEU A N 1
ATOM 638 C CA . LEU A 1 84 ? -20.647 -11.409 -30.261 1.00 80.62 84 LEU A CA 1
ATOM 639 C C . LEU A 1 84 ? -21.476 -11.448 -28.974 1.00 80.62 84 LEU A C 1
ATOM 641 O O . LEU A 1 84 ? -22.635 -11.862 -28.997 1.00 80.62 84 LEU A O 1
ATOM 645 N N . PHE A 1 85 ? -20.908 -10.971 -27.870 1.00 74.31 85 PHE A N 1
ATOM 646 C CA . PHE A 1 85 ? -21.645 -10.749 -26.630 1.00 74.31 85 PHE A CA 1
ATOM 647 C C . PHE A 1 85 ? -21.650 -9.259 -26.285 1.00 74.31 85 PHE A C 1
ATOM 649 O O . PHE A 1 85 ? -20.632 -8.575 -26.366 1.00 74.31 85 PHE A O 1
ATOM 656 N N . LEU A 1 86 ? -22.824 -8.757 -25.911 1.00 79.00 86 LEU A N 1
ATOM 657 C CA . LEU A 1 86 ? -23.010 -7.423 -25.352 1.00 79.00 86 LEU A CA 1
ATOM 658 C C . LEU A 1 86 ? -22.965 -7.541 -23.829 1.00 79.00 86 LEU A C 1
ATOM 660 O O . LEU A 1 86 ? -23.816 -8.205 -23.238 1.00 79.00 86 LEU A O 1
ATOM 664 N N . VAL A 1 87 ? -21.994 -6.887 -23.195 1.00 67.38 87 VAL A N 1
ATOM 665 C CA . VAL A 1 87 ? -22.009 -6.677 -21.744 1.00 67.38 87 VAL A CA 1
ATOM 666 C C . VA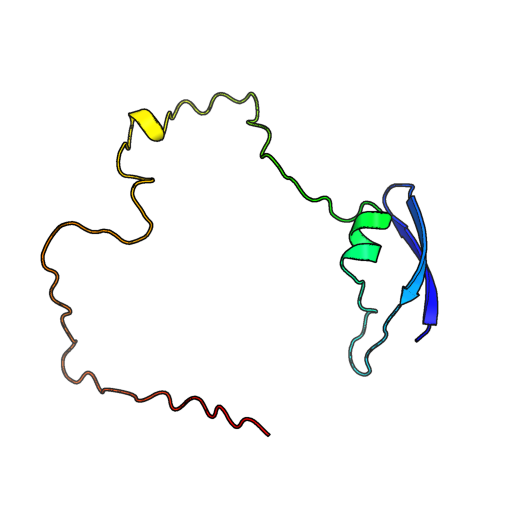L A 1 87 ? -22.833 -5.418 -21.486 1.00 67.38 87 VAL A C 1
ATOM 668 O O . VAL A 1 87 ? -22.387 -4.310 -21.770 1.00 67.38 87 VAL A O 1
ATOM 671 N N . GLN A 1 88 ? -24.071 -5.580 -21.021 1.00 61.66 88 GLN A N 1
ATOM 672 C CA . GLN A 1 88 ? -24.857 -4.461 -20.505 1.00 61.66 88 GLN A CA 1
ATOM 673 C C . GLN A 1 88 ? -24.457 -4.230 -19.048 1.00 61.66 88 GLN A C 1
ATOM 675 O O . GLN A 1 88 ? -24.949 -4.917 -18.154 1.00 61.66 88 GLN A O 1
ATOM 680 N N . ASP A 1 89 ? -23.575 -3.262 -18.805 1.00 55.94 89 ASP A N 1
ATOM 681 C CA . ASP A 1 89 ? -23.381 -2.743 -17.456 1.00 55.94 89 ASP A CA 1
ATOM 682 C C . ASP A 1 89 ? -24.659 -2.017 -17.021 1.00 55.94 89 ASP A C 1
ATOM 684 O O . ASP A 1 89 ? -25.038 -0.976 -17.564 1.00 55.94 89 ASP A O 1
ATOM 688 N N . ALA A 1 90 ? -25.340 -2.578 -16.024 1.00 51.44 90 ALA A N 1
ATOM 689 C CA . ALA A 1 90 ? -26.416 -1.917 -15.304 1.00 51.44 90 ALA A CA 1
ATOM 690 C C . ALA A 1 90 ? -25.836 -0.790 -14.431 1.00 51.44 90 ALA A C 1
ATOM 692 O O . ALA A 1 90 ? -25.757 -0.909 -13.211 1.00 51.44 90 ALA A O 1
ATOM 693 N N . PHE A 1 91 ? -25.445 0.328 -15.045 1.00 46.53 91 PHE A N 1
ATOM 694 C CA . PHE A 1 91 ? -25.268 1.589 -14.328 1.00 46.53 91 PHE A CA 1
ATOM 695 C C . PHE A 1 91 ? -26.649 2.191 -14.054 1.00 46.53 91 PHE A C 1
ATOM 697 O O . PHE A 1 91 ? -27.153 3.024 -14.804 1.00 46.53 91 PHE A O 1
ATOM 704 N N . GLN A 1 92 ? -27.287 1.743 -12.972 1.00 40.56 92 GLN A N 1
ATOM 705 C CA . GLN A 1 92 ? -28.370 2.502 -12.355 1.00 40.56 92 GLN A CA 1
ATOM 706 C C . GLN A 1 92 ? -27.751 3.518 -11.395 1.00 40.56 92 GLN A C 1
ATOM 708 O O . GLN A 1 92 ? -27.265 3.156 -10.328 1.00 40.56 92 GLN A O 1
ATOM 713 N N . PHE A 1 93 ? -27.759 4.793 -11.782 1.00 41.66 93 PHE A N 1
ATOM 714 C CA . PHE A 1 93 ? -27.623 5.888 -10.827 1.00 41.66 93 PHE A CA 1
ATOM 715 C C . PHE A 1 93 ? -28.996 6.125 -10.189 1.00 41.66 93 PHE A C 1
ATOM 717 O O . PHE A 1 93 ? -29.944 6.485 -10.894 1.00 41.66 93 PHE A O 1
ATOM 724 N N . HIS A 1 94 ? -29.103 5.902 -8.881 1.00 45.97 94 HIS A N 1
ATOM 725 C CA . HIS A 1 94 ? -30.154 6.437 -8.011 1.00 45.97 94 HIS A CA 1
ATOM 726 C C . HIS A 1 94 ? -29.478 7.207 -6.881 1.00 45.97 94 HIS A C 1
ATOM 728 O O . HIS A 1 94 ? -28.510 6.656 -6.309 1.00 45.97 94 HIS A O 1
#

Nearest PDB structures (foldseek):
  2h12-assembly1_E  TM=4.472E-01  e=6.041E-01  Acetobacter aceti

Sequence (94 aa):
MLTTTLECNGQSLQTPVYVVEGLGRPLLSLENCIAINLIRRVNQAEISPQVTTVDPENEFPGIFDGLGELDGEYEIKLVDNAMLFLVQDAFQFH

Mean predicted aligned error: 17.61 Å

Foldseek 3Di:
DDFDWDADPNFIDTDDWADDPPPPDIDDDPVRCVRNVVDDDDPDPDPDVPPPVDPCCVVPVCPVVDPPDDPDDDDDDDDPPDDDDDDDDPPDDD

Radius of gyration: 24.75 Å; Cα contacts (8 Å, |Δi|>4): 66; chains: 1; bounding box: 54×28×60 Å